Protein AF-A0A1H0L1V2-F1 (afdb_monomer_lite)

Radius of gyration: 14.52 Å; chains: 1; bounding box: 36×31×42 Å

Structure (mmCIF, N/CA/C/O backbone):
data_AF-A0A1H0L1V2-F1
#
_entry.id   AF-A0A1H0L1V2-F1
#
loop_
_atom_site.group_PDB
_atom_site.id
_atom_site.type_symbol
_atom_site.label_atom_id
_atom_site.label_alt_id
_atom_site.label_comp_id
_atom_site.label_asym_id
_atom_site.label_entity_id
_atom_site.label_seq_id
_atom_site.pdbx_PDB_ins_code
_atom_site.Cartn_x
_atom_site.Cartn_y
_atom_site.Cartn_z
_atom_site.occupancy
_atom_site.B_iso_or_equiv
_atom_site.auth_seq_id
_atom_site.auth_comp_id
_atom_site.auth_asym_id
_atom_site.auth_atom_id
_atom_site.pdbx_PDB_model_num
ATOM 1 N N . MET A 1 1 ? -0.418 -9.695 24.580 1.00 66.31 1 MET A N 1
ATOM 2 C CA . MET A 1 1 ? -1.514 -9.418 23.622 1.00 66.31 1 MET A CA 1
ATOM 3 C C . MET A 1 1 ? -0.965 -8.526 22.520 1.00 66.31 1 MET A C 1
ATOM 5 O O . MET A 1 1 ? -0.240 -7.598 22.848 1.00 66.31 1 MET A O 1
ATOM 9 N N . THR A 1 2 ? -1.242 -8.815 21.248 1.00 82.25 2 THR A N 1
ATOM 10 C CA . THR A 1 2 ? -0.848 -7.955 20.115 1.00 82.25 2 THR A CA 1
ATOM 11 C C . THR A 1 2 ? -1.889 -6.863 19.897 1.00 82.25 2 THR A C 1
ATOM 13 O O . THR A 1 2 ? -3.079 -7.169 19.847 1.00 82.25 2 THR A O 1
ATOM 16 N N . THR A 1 3 ? -1.465 -5.609 19.747 1.00 93.38 3 THR A N 1
ATOM 17 C CA . THR A 1 3 ? -2.382 -4.500 19.429 1.00 93.38 3 THR A CA 1
ATOM 18 C C . THR A 1 3 ? -2.896 -4.595 17.982 1.00 93.38 3 THR A C 1
ATOM 20 O O . THR A 1 3 ? -2.248 -5.243 17.151 1.00 93.38 3 THR A O 1
ATOM 23 N N . PRO A 1 4 ? -4.022 -3.940 17.631 1.00 91.88 4 PRO A N 1
ATOM 24 C CA . PRO A 1 4 ? -4.502 -3.863 16.246 1.00 91.88 4 PRO A CA 1
ATOM 25 C C . PRO A 1 4 ? -3.421 -3.387 15.264 1.00 91.88 4 PRO A C 1
ATOM 27 O O . PRO A 1 4 ? -3.179 -4.032 14.244 1.00 91.88 4 PRO A O 1
ATOM 30 N N . LEU A 1 5 ? -2.691 -2.326 15.632 1.00 93.19 5 LEU A N 1
ATOM 31 C CA . LEU A 1 5 ? -1.576 -1.789 14.851 1.00 93.19 5 LEU A CA 1
ATOM 32 C C . LEU A 1 5 ? -0.464 -2.828 14.640 1.00 93.19 5 LEU A C 1
ATOM 34 O O . LEU A 1 5 ? 0.005 -3.014 13.519 1.00 93.19 5 LEU A O 1
ATOM 38 N N . GLN A 1 6 ? -0.068 -3.545 15.696 1.00 93.94 6 GLN A N 1
ATOM 39 C CA . GLN A 1 6 ? 0.946 -4.603 15.605 1.00 93.94 6 GLN A CA 1
ATOM 40 C C . GLN A 1 6 ? 0.479 -5.773 14.730 1.00 93.94 6 GLN A C 1
ATOM 42 O O . GLN A 1 6 ? 1.267 -6.309 13.954 1.00 93.94 6 GLN A O 1
ATOM 47 N N . SER A 1 7 ? -0.797 -6.162 14.821 1.00 95.19 7 SER A N 1
ATOM 48 C CA . SER A 1 7 ? -1.378 -7.231 14.000 1.00 95.19 7 SER A CA 1
ATOM 49 C C . SER A 1 7 ? -1.316 -6.891 12.507 1.00 95.19 7 SER A C 1
ATOM 51 O O . SER A 1 7 ? -0.784 -7.669 11.707 1.00 95.19 7 SER A O 1
ATOM 53 N N . ILE A 1 8 ? -1.778 -5.693 12.131 1.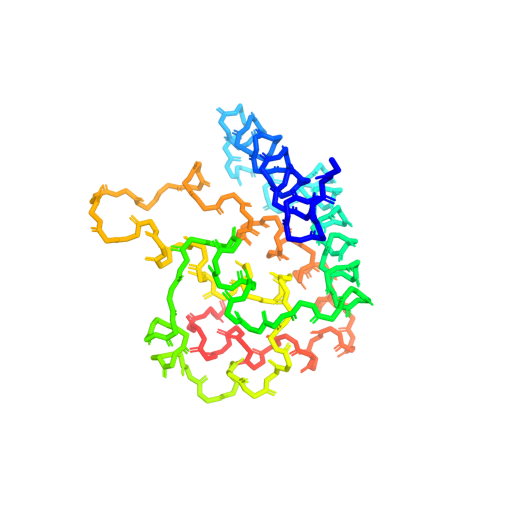00 97.12 8 ILE A N 1
ATOM 54 C CA . ILE A 1 8 ? -1.710 -5.206 10.748 1.00 97.12 8 ILE A CA 1
ATOM 55 C C . ILE A 1 8 ? -0.254 -5.053 10.295 1.00 97.12 8 ILE A C 1
ATOM 57 O O . ILE A 1 8 ? 0.102 -5.541 9.221 1.00 97.12 8 ILE A O 1
ATOM 61 N N . GLY A 1 9 ? 0.611 -4.469 11.129 1.00 93.81 9 GLY A N 1
ATOM 62 C CA . GLY A 1 9 ? 2.038 -4.310 10.839 1.00 93.81 9 GLY A CA 1
ATOM 63 C C . GLY A 1 9 ? 2.745 -5.631 10.561 1.00 93.81 9 GLY A C 1
ATOM 64 O O . GLY A 1 9 ? 3.476 -5.740 9.577 1.00 93.81 9 GLY A O 1
ATOM 65 N N . ASN A 1 10 ? 2.461 -6.671 11.345 1.00 95.00 10 ASN A N 1
ATOM 66 C CA . ASN A 1 10 ? 3.017 -8.003 11.124 1.00 95.00 10 ASN A CA 1
ATOM 67 C C . ASN A 1 10 ? 2.568 -8.591 9.783 1.00 95.00 10 ASN A C 1
ATOM 69 O O . ASN A 1 10 ? 3.394 -9.118 9.036 1.00 95.00 10 ASN A O 1
ATOM 73 N N . ARG A 1 11 ? 1.279 -8.488 9.445 1.00 96.88 11 ARG A N 1
ATOM 74 C CA . ARG A 1 11 ? 0.746 -8.987 8.165 1.00 96.88 11 ARG A CA 1
ATOM 75 C C . ARG A 1 11 ? 1.343 -8.240 6.977 1.00 96.88 11 ARG A C 1
ATOM 77 O O . ARG A 1 11 ? 1.724 -8.870 5.992 1.00 96.88 11 ARG A O 1
ATOM 84 N N . LEU A 1 12 ? 1.483 -6.922 7.099 1.00 93.75 12 LEU A N 1
ATOM 85 C CA . LEU A 1 12 ? 2.098 -6.076 6.084 1.00 93.75 12 LEU A CA 1
ATOM 86 C C . LEU A 1 12 ? 3.586 -6.406 5.900 1.00 93.75 12 LEU A C 1
ATOM 88 O O . LEU A 1 12 ? 4.054 -6.523 4.773 1.00 93.75 12 LEU A O 1
ATOM 92 N N . ALA A 1 13 ? 4.322 -6.638 6.990 1.00 90.94 13 ALA A N 1
ATOM 93 C CA . ALA A 1 13 ? 5.723 -7.052 6.940 1.00 90.94 13 ALA A CA 1
ATOM 94 C C . ALA A 1 13 ? 5.908 -8.420 6.260 1.00 90.94 13 ALA A C 1
ATOM 96 O O . ALA A 1 13 ? 6.838 -8.596 5.473 1.00 90.94 13 ALA A O 1
ATOM 97 N N . HIS A 1 14 ? 5.017 -9.384 6.513 1.00 94.44 14 HIS A N 1
ATOM 98 C CA . HIS A 1 14 ? 5.033 -10.664 5.797 1.00 94.44 14 HIS A CA 1
ATOM 99 C C . HIS A 1 14 ? 4.749 -10.475 4.307 1.00 94.44 14 HIS A C 1
ATOM 101 O O . HIS A 1 14 ? 5.504 -10.984 3.485 1.00 94.44 14 HIS A O 1
ATOM 107 N N . LEU A 1 15 ? 3.727 -9.688 3.959 1.00 94.94 15 LEU A N 1
ATOM 108 C CA . LEU A 1 15 ? 3.411 -9.387 2.565 1.00 94.94 15 LEU A CA 1
ATOM 109 C C . LEU A 1 15 ? 4.588 -8.721 1.838 1.00 94.94 15 LEU A C 1
ATOM 111 O O . LEU A 1 15 ? 4.906 -9.115 0.719 1.00 94.94 15 LEU A O 1
ATOM 115 N N . ARG A 1 16 ? 5.260 -7.754 2.478 1.00 90.62 16 ARG A N 1
ATOM 116 C CA . ARG A 1 16 ? 6.474 -7.127 1.938 1.00 90.62 16 ARG A CA 1
ATOM 117 C C . ARG A 1 16 ? 7.543 -8.167 1.643 1.00 90.62 16 ARG A C 1
ATOM 119 O O . ARG A 1 16 ? 8.066 -8.175 0.541 1.00 90.62 16 ARG A O 1
ATOM 126 N N . ARG A 1 17 ? 7.841 -9.069 2.583 1.00 90.44 17 ARG A N 1
ATOM 127 C CA . ARG A 1 17 ? 8.838 -10.133 2.371 1.00 90.44 17 ARG A CA 1
ATOM 128 C C . ARG A 1 17 ? 8.474 -11.052 1.205 1.00 90.44 17 ARG A C 1
ATOM 130 O O . ARG A 1 17 ? 9.341 -11.337 0.386 1.00 90.44 17 ARG A O 1
ATOM 137 N N . ASP A 1 18 ? 7.210 -11.457 1.100 1.00 93.50 18 ASP A N 1
ATOM 138 C CA . ASP A 1 18 ? 6.731 -12.300 -0.003 1.00 93.50 18 ASP A CA 1
ATOM 139 C C . ASP A 1 18 ? 6.886 -11.588 -1.358 1.00 93.50 18 ASP A C 1
ATOM 141 O O . ASP A 1 18 ? 7.361 -12.174 -2.332 1.00 93.50 18 ASP A O 1
ATOM 145 N N . ALA A 1 19 ? 6.521 -10.306 -1.414 1.00 91.00 19 ALA A N 1
ATOM 146 C CA . ALA A 1 19 ? 6.635 -9.491 -2.615 1.00 91.00 19 ALA A CA 1
ATOM 147 C C . ALA A 1 19 ? 8.100 -9.217 -2.996 1.00 91.00 19 ALA A C 1
ATOM 149 O O . ALA A 1 19 ? 8.460 -9.360 -4.162 1.00 91.00 19 ALA A O 1
ATOM 150 N N . LEU A 1 20 ? 8.967 -8.921 -2.024 1.00 88.44 20 LEU A N 1
ATOM 151 C CA . LEU A 1 20 ? 10.412 -8.788 -2.231 1.00 88.44 20 LEU A CA 1
ATOM 152 C C . LEU A 1 20 ? 11.023 -10.076 -2.785 1.00 88.44 20 LEU A C 1
ATOM 154 O O . LEU A 1 20 ? 11.788 -10.028 -3.742 1.00 88.44 20 LEU A O 1
ATOM 158 N N . ALA A 1 21 ? 10.664 -11.230 -2.219 1.00 89.44 21 ALA A N 1
ATOM 159 C CA . ALA A 1 21 ? 11.139 -12.520 -2.706 1.00 89.44 21 ALA A CA 1
ATOM 160 C C . ALA A 1 21 ? 10.676 -12.795 -4.146 1.00 89.44 21 ALA A C 1
ATOM 162 O O . ALA A 1 21 ? 11.436 -13.354 -4.936 1.00 89.44 21 ALA A O 1
ATOM 163 N N . HIS A 1 22 ? 9.453 -12.389 -4.501 1.00 90.62 22 HIS A N 1
ATOM 164 C CA . HIS A 1 22 ? 8.945 -12.505 -5.865 1.00 90.62 22 HIS A CA 1
ATOM 165 C C . HIS A 1 22 ? 9.714 -11.600 -6.838 1.00 90.62 22 HIS A C 1
ATOM 167 O O . HIS A 1 22 ? 10.307 -12.100 -7.794 1.00 90.62 22 HIS A O 1
ATOM 173 N N . PHE A 1 23 ? 9.772 -10.292 -6.577 1.00 87.06 23 PHE A N 1
ATOM 174 C CA . PHE A 1 23 ? 10.447 -9.345 -7.470 1.00 87.06 23 PHE A CA 1
ATOM 175 C C . PHE A 1 23 ? 11.959 -9.574 -7.540 1.00 87.06 23 PHE A C 1
ATOM 177 O O . PHE A 1 23 ? 12.537 -9.433 -8.610 1.00 87.06 23 PHE A O 1
ATOM 184 N N . GLY A 1 24 ? 12.596 -10.024 -6.457 1.0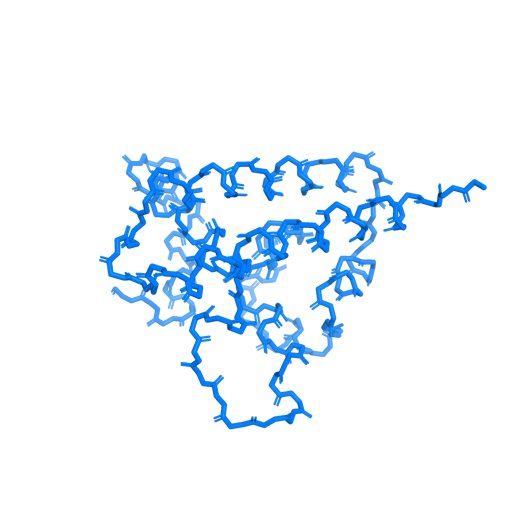0 86.56 24 GLY A N 1
ATOM 185 C CA . GLY A 1 24 ? 14.013 -10.394 -6.474 1.00 86.56 24 GLY A CA 1
ATOM 186 C C . GLY A 1 24 ? 14.325 -11.624 -7.338 1.00 86.56 24 GLY A C 1
ATOM 187 O O . GLY A 1 24 ? 15.429 -11.732 -7.859 1.00 86.56 24 GLY A O 1
ATOM 188 N N . ARG A 1 25 ? 13.370 -12.550 -7.519 1.00 88.12 25 ARG A N 1
ATOM 189 C CA . ARG A 1 25 ? 13.545 -13.748 -8.364 1.00 88.12 25 ARG A CA 1
ATOM 190 C C . ARG A 1 25 ? 13.180 -13.514 -9.826 1.00 88.12 25 ARG A C 1
ATOM 192 O O . ARG A 1 25 ? 13.823 -14.079 -10.704 1.00 88.12 25 ARG A O 1
ATOM 199 N N . HIS A 1 26 ? 12.134 -12.732 -10.080 1.00 85.62 26 HIS A N 1
ATOM 200 C CA . HIS A 1 26 ? 11.519 -12.619 -11.407 1.00 85.62 26 HIS A CA 1
ATOM 201 C C . HIS A 1 26 ? 11.714 -11.237 -12.058 1.00 85.62 26 HIS A C 1
ATOM 203 O O . HIS A 1 26 ? 11.483 -11.072 -13.256 1.00 85.62 26 HIS A O 1
ATOM 209 N N . GLY A 1 27 ? 12.164 -10.236 -11.296 1.00 82.56 27 GLY A N 1
ATOM 210 C CA . GLY A 1 27 ? 12.167 -8.840 -11.729 1.00 82.56 27 GLY A CA 1
ATOM 211 C C . GLY A 1 27 ? 10.753 -8.333 -12.032 1.00 82.56 27 GLY A C 1
ATOM 212 O O . GLY A 1 27 ? 9.760 -8.883 -11.558 1.00 82.56 27 GLY A O 1
ATOM 213 N N . LEU A 1 28 ? 10.656 -7.283 -12.852 1.00 82.81 28 LEU A N 1
ATOM 214 C CA . LEU A 1 28 ? 9.378 -6.753 -13.356 1.00 82.81 28 LEU A CA 1
ATOM 215 C C . LEU A 1 28 ? 8.977 -7.282 -14.737 1.00 82.81 28 LEU A C 1
ATOM 217 O O . LEU A 1 28 ? 8.015 -6.789 -15.315 1.00 82.81 28 LEU A O 1
ATOM 221 N N . ARG A 1 29 ? 9.704 -8.252 -15.297 1.00 79.69 29 ARG A N 1
ATOM 222 C CA . ARG A 1 29 ? 9.479 -8.691 -16.686 1.00 79.69 29 ARG A CA 1
ATOM 223 C C . ARG A 1 29 ? 8.069 -9.230 -16.919 1.00 79.69 29 ARG A C 1
ATOM 225 O O . ARG A 1 29 ? 7.497 -8.972 -17.968 1.00 79.69 29 ARG A O 1
ATOM 232 N N . ASP A 1 30 ? 7.513 -9.898 -15.914 1.00 73.00 30 ASP A N 1
ATOM 233 C CA . ASP A 1 30 ? 6.184 -10.508 -15.980 1.00 73.00 30 ASP A CA 1
ATOM 234 C C . ASP A 1 30 ? 5.108 -9.644 -15.302 1.00 73.00 30 ASP A C 1
ATOM 236 O O . ASP A 1 30 ? 4.047 -10.148 -14.947 1.00 73.00 30 ASP A O 1
ATOM 240 N N . TYR A 1 31 ? 5.374 -8.360 -15.040 1.00 81.50 31 TYR A N 1
ATOM 241 C CA . TYR A 1 31 ? 4.433 -7.479 -14.352 1.00 81.50 31 TYR A CA 1
ATOM 242 C C . TYR A 1 31 ? 3.387 -6.875 -15.316 1.00 81.50 31 TYR A C 1
ATOM 244 O O . TYR A 1 31 ? 3.782 -6.276 -16.316 1.00 81.50 31 TYR A O 1
ATOM 252 N N . PRO A 1 32 ? 2.079 -6.918 -14.988 1.00 86.62 32 PRO A N 1
ATOM 253 C CA . PRO A 1 32 ? 1.477 -7.606 -13.843 1.00 86.62 32 PRO A CA 1
ATOM 254 C C . PRO A 1 32 ? 1.366 -9.126 -14.074 1.00 86.62 32 PRO A C 1
ATOM 256 O O . PRO A 1 32 ? 0.897 -9.573 -15.117 1.00 86.62 32 PRO A O 1
ATOM 259 N N . SER A 1 33 ? 1.728 -9.931 -13.067 1.00 89.19 33 SER A N 1
ATOM 260 C CA . SER A 1 33 ? 1.571 -11.395 -13.103 1.00 89.19 33 SER A CA 1
ATOM 261 C C . SER A 1 33 ? 0.430 -11.844 -12.194 1.00 89.19 33 SER A C 1
ATOM 263 O O . SER A 1 33 ? 0.101 -11.168 -11.215 1.00 89.19 33 SER A O 1
ATOM 265 N N . ARG A 1 34 ? -0.112 -13.049 -12.425 1.00 91.06 34 ARG A N 1
ATOM 266 C CA . ARG A 1 34 ? -1.097 -13.673 -11.517 1.00 91.06 34 ARG A CA 1
ATOM 267 C C . ARG A 1 34 ? -0.614 -13.685 -10.062 1.00 91.06 34 ARG A C 1
ATOM 269 O O . ARG A 1 34 ? -1.405 -13.468 -9.149 1.00 91.06 34 ARG A O 1
ATOM 276 N N . GLN A 1 35 ? 0.679 -13.916 -9.835 1.00 92.38 35 GLN A N 1
ATOM 277 C CA . GLN A 1 35 ? 1.248 -13.920 -8.489 1.00 92.38 35 GLN A CA 1
ATOM 278 C C . GLN A 1 35 ? 1.235 -12.520 -7.861 1.00 92.38 35 GLN A C 1
ATOM 280 O O . GLN A 1 35 ? 0.903 -12.387 -6.683 1.00 92.38 35 GLN A O 1
ATOM 285 N N . VAL A 1 36 ? 1.539 -11.472 -8.633 1.00 92.69 36 VAL A N 1
ATOM 286 C CA . VAL A 1 36 ? 1.472 -10.085 -8.149 1.00 92.69 36 VAL A CA 1
ATOM 287 C C . VAL A 1 36 ? 0.026 -9.683 -7.842 1.00 92.69 36 VAL A C 1
ATOM 289 O O . VAL A 1 36 ? -0.219 -9.091 -6.793 1.00 92.69 36 VAL A O 1
ATOM 292 N N . LEU A 1 37 ? -0.946 -10.090 -8.665 1.00 93.50 37 LEU A N 1
ATOM 293 C CA . LEU A 1 37 ? -2.374 -9.867 -8.391 1.00 93.50 37 LEU A CA 1
ATOM 294 C C . LEU A 1 37 ? -2.828 -10.563 -7.096 1.00 93.50 37 LEU A C 1
ATOM 296 O O . LEU A 1 37 ? -3.580 -9.994 -6.304 1.00 93.50 37 LEU A O 1
ATOM 300 N N . LEU A 1 38 ? -2.339 -11.776 -6.812 1.00 95.12 38 LEU A N 1
ATOM 301 C CA . LEU A 1 38 ? -2.620 -12.467 -5.545 1.00 95.12 38 LEU A CA 1
ATOM 302 C C . LEU A 1 38 ? -2.032 -11.729 -4.336 1.00 95.12 38 LEU A C 1
ATOM 304 O O . LEU A 1 38 ? -2.700 -11.611 -3.304 1.00 95.12 38 LEU A O 1
ATOM 308 N N . LEU A 1 39 ? -0.807 -11.209 -4.452 1.00 95.12 39 LEU A N 1
ATOM 309 C CA . LEU A 1 39 ? -0.212 -10.348 -3.427 1.00 95.12 39 LEU A CA 1
ATOM 310 C C . LEU A 1 39 ? -1.032 -9.062 -3.255 1.00 95.12 39 LEU A C 1
ATOM 312 O O . LEU A 1 39 ? -1.269 -8.636 -2.124 1.00 95.12 39 LEU A O 1
ATOM 316 N N . GLY A 1 40 ? -1.546 -8.493 -4.347 1.00 94.56 40 GLY A N 1
ATOM 317 C CA . GLY A 1 40 ? -2.365 -7.283 -4.312 1.00 94.56 40 GLY A CA 1
ATOM 318 C C . GLY A 1 40 ? -3.677 -7.529 -3.592 1.00 94.56 40 GLY A C 1
ATOM 319 O O . GLY A 1 40 ? -4.074 -6.757 -2.721 1.00 94.56 40 GLY A O 1
ATOM 320 N N . ASN A 1 41 ? -4.303 -8.675 -3.849 1.00 95.94 41 ASN A N 1
ATOM 321 C CA . ASN A 1 41 ? -5.521 -9.088 -3.158 1.00 95.94 41 ASN A CA 1
ATOM 322 C C . ASN A 1 41 ? -5.286 -9.334 -1.662 1.00 95.94 41 ASN A C 1
ATOM 324 O O . ASN A 1 41 ? -6.202 -9.189 -0.850 1.00 95.94 41 ASN A O 1
ATOM 328 N N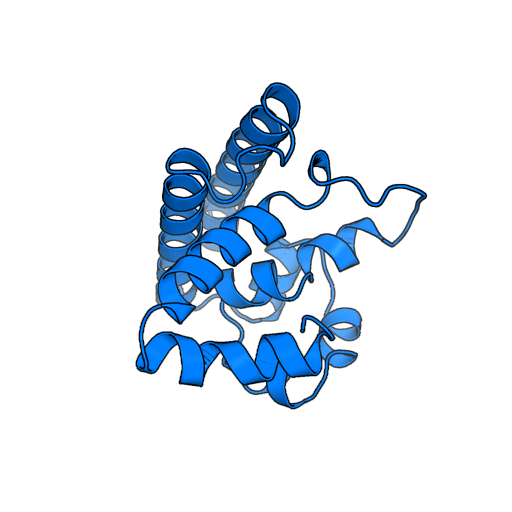 . ARG A 1 42 ? -4.068 -9.717 -1.262 1.00 96.94 42 ARG A N 1
ATOM 329 C CA . ARG A 1 42 ? -3.690 -9.774 0.158 1.00 96.94 42 ARG A CA 1
ATOM 330 C C . ARG A 1 42 ? -3.522 -8.372 0.739 1.00 96.94 42 ARG A C 1
ATOM 332 O O . ARG A 1 42 ? -4.002 -8.150 1.845 1.00 96.94 42 ARG A O 1
ATOM 339 N N . LEU A 1 43 ? -2.912 -7.436 0.009 1.00 95.75 43 LEU A N 1
ATOM 340 C CA . LEU A 1 43 ? -2.799 -6.037 0.439 1.00 95.75 43 LEU A CA 1
ATOM 341 C C . LEU A 1 43 ? -4.172 -5.393 0.647 1.00 95.75 43 LEU A C 1
ATOM 343 O O . LEU A 1 43 ? -4.394 -4.776 1.685 1.00 95.75 43 LEU A O 1
ATOM 347 N N . 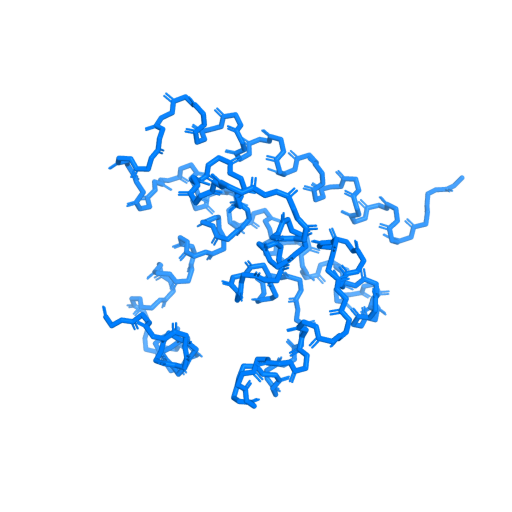ARG A 1 44 ? -5.101 -5.582 -0.300 1.00 94.62 44 ARG A N 1
ATOM 348 C CA . ARG A 1 44 ? -6.475 -5.071 -0.203 1.00 94.62 44 ARG A CA 1
ATOM 349 C C . ARG A 1 44 ? -7.173 -5.598 1.050 1.00 94.62 44 ARG A C 1
ATOM 351 O O . ARG A 1 44 ? -7.618 -4.801 1.860 1.00 94.62 44 ARG A O 1
ATOM 358 N N . ARG A 1 45 ? -7.111 -6.910 1.302 1.00 96.88 45 ARG A N 1
ATOM 359 C CA . ARG A 1 45 ? -7.654 -7.509 2.536 1.00 96.88 45 ARG A CA 1
ATOM 360 C C . ARG A 1 45 ? -7.027 -6.947 3.815 1.00 96.88 45 ARG A C 1
ATOM 362 O O . ARG A 1 45 ? -7.735 -6.684 4.775 1.00 96.88 45 ARG A O 1
ATOM 369 N N . ILE A 1 46 ? -5.706 -6.747 3.845 1.00 97.19 46 ILE A N 1
ATOM 370 C CA . ILE A 1 46 ? -5.040 -6.110 4.998 1.00 97.19 46 ILE A CA 1
ATOM 371 C C . ILE A 1 46 ? -5.543 -4.671 5.184 1.00 97.19 46 ILE A C 1
ATOM 373 O O . ILE A 1 46 ? -5.725 -4.231 6.315 1.00 97.19 46 ILE A O 1
ATOM 377 N N . SER A 1 47 ? -5.769 -3.948 4.086 1.00 95.38 47 SER A N 1
ATOM 378 C CA . SER A 1 47 ? -6.306 -2.588 4.108 1.00 95.38 47 SER A CA 1
ATOM 379 C C . SER A 1 47 ? -7.746 -2.530 4.615 1.00 95.38 47 SER A C 1
ATOM 381 O O . SER A 1 47 ? -8.052 -1.657 5.421 1.00 95.38 47 SER A O 1
ATOM 383 N N . ASP A 1 48 ? -8.608 -3.444 4.173 1.00 95.00 48 ASP A N 1
ATOM 384 C CA . ASP A 1 48 ? -10.006 -3.514 4.613 1.00 95.00 48 ASP A CA 1
ATOM 385 C C . ASP A 1 48 ? -10.085 -3.832 6.114 1.00 95.00 48 ASP A C 1
ATOM 387 O O . ASP A 1 48 ? -10.835 -3.197 6.854 1.00 95.00 48 ASP A O 1
ATOM 391 N N . ASP A 1 49 ? -9.232 -4.739 6.600 1.00 96.75 49 ASP A N 1
ATOM 392 C CA . ASP A 1 49 ? -9.140 -5.046 8.030 1.00 96.75 49 ASP A CA 1
ATOM 393 C C . ASP A 1 49 ? -8.618 -3.852 8.846 1.00 96.75 49 ASP A C 1
ATOM 395 O O . ASP A 1 49 ? -9.080 -3.611 9.959 1.00 96.75 49 ASP A O 1
ATOM 399 N N . ALA A 1 50 ? -7.662 -3.083 8.314 1.00 95.31 50 ALA A N 1
ATOM 400 C CA . ALA A 1 50 ? -7.170 -1.869 8.966 1.00 95.31 50 ALA A CA 1
ATOM 401 C C . ALA A 1 50 ? -8.265 -0.795 9.091 1.00 95.31 50 ALA A C 1
ATOM 403 O O . ALA A 1 50 ? -8.350 -0.126 10.123 1.00 95.31 50 ALA A O 1
ATOM 404 N N . GLU A 1 51 ? -9.114 -0.657 8.068 1.00 93.75 51 GLU A N 1
ATOM 405 C CA . GLU A 1 51 ? -10.282 0.230 8.086 1.00 93.75 51 GLU A CA 1
ATOM 406 C C . GLU A 1 51 ? -11.330 -0.253 9.096 1.00 93.75 51 GLU A C 1
ATOM 408 O O . GLU A 1 51 ? -11.801 0.540 9.910 1.00 93.75 51 GLU A O 1
ATOM 413 N N . ALA A 1 52 ? -11.633 -1.555 9.118 1.00 94.75 52 ALA A N 1
ATOM 414 C CA . ALA A 1 52 ? -12.561 -2.149 10.082 1.00 94.75 52 ALA A CA 1
ATOM 415 C C . ALA A 1 52 ? -12.094 -1.986 11.540 1.00 94.75 52 ALA A C 1
ATOM 417 O O . ALA A 1 52 ? -12.911 -1.824 12.445 1.00 94.75 52 ALA A O 1
ATOM 418 N N . LEU A 1 53 ? -10.778 -1.994 11.771 1.00 94.56 53 LEU A N 1
ATOM 419 C CA . LEU A 1 53 ? -10.164 -1.738 13.077 1.00 94.56 53 LEU A CA 1
ATOM 420 C C . LEU A 1 53 ? -10.088 -0.245 13.437 1.00 94.56 53 LEU A C 1
ATOM 422 O O . LEU A 1 53 ? -9.657 0.083 14.542 1.00 94.56 53 LEU A O 1
ATOM 426 N N . GLY A 1 54 ? -10.481 0.655 12.531 1.00 93.31 54 GLY A N 1
ATOM 427 C CA . GLY A 1 54 ? -10.487 2.097 12.767 1.00 93.31 54 GLY A CA 1
ATOM 428 C C . GLY A 1 54 ? -9.093 2.714 12.884 1.00 93.31 54 GLY A C 1
ATOM 429 O O . GLY A 1 54 ? -8.928 3.694 13.611 1.00 93.31 54 GLY A O 1
ATOM 430 N N . LEU A 1 55 ? -8.082 2.150 12.207 1.00 92.81 55 LEU A N 1
ATOM 431 C CA . LEU A 1 55 ? -6.734 2.723 12.230 1.00 92.81 55 LEU A CA 1
ATOM 432 C C . LEU A 1 55 ? -6.731 4.134 11.633 1.00 92.81 55 LEU A C 1
ATOM 434 O O . LEU A 1 55 ? -7.302 4.394 10.573 1.00 92.81 55 LEU A O 1
ATOM 438 N N . THR A 1 56 ? -6.063 5.056 12.323 1.00 92.25 56 THR A N 1
ATOM 439 C CA . THR A 1 56 ? -5.997 6.458 11.909 1.00 92.25 56 THR A CA 1
ATOM 440 C C . THR A 1 56 ? -5.035 6.641 10.738 1.00 92.25 56 THR A C 1
ATOM 442 O O . THR A 1 56 ? -4.144 5.828 10.509 1.00 92.25 56 THR A O 1
ATOM 445 N N . LEU A 1 57 ? -5.117 7.776 10.038 1.00 89.25 57 LEU A N 1
ATOM 446 C CA . LEU A 1 57 ? -4.107 8.137 9.036 1.00 89.25 57 LEU A CA 1
ATOM 447 C C . LEU A 1 57 ? -2.677 8.063 9.604 1.00 89.25 57 LEU A C 1
ATOM 449 O O . LEU A 1 57 ? -1.776 7.584 8.926 1.00 89.25 57 LEU A O 1
ATOM 453 N N . ALA A 1 58 ? -2.456 8.504 10.847 1.00 89.25 58 ALA A N 1
ATOM 454 C CA . ALA A 1 58 ? -1.137 8.447 11.474 1.00 89.25 58 ALA A CA 1
ATOM 455 C C . ALA A 1 58 ? -0.637 7.000 11.643 1.00 89.25 58 ALA A C 1
ATOM 457 O O . ALA A 1 58 ? 0.538 6.725 11.393 1.00 89.25 58 ALA A O 1
ATOM 458 N N . ASP A 1 59 ? -1.532 6.073 11.990 1.00 91.81 59 ASP A N 1
ATOM 459 C CA . ASP A 1 59 ? -1.235 4.641 12.081 1.00 91.81 59 ASP A CA 1
ATOM 460 C C . ASP A 1 59 ? -0.862 4.063 10.714 1.00 91.81 59 ASP A C 1
ATOM 462 O O . ASP A 1 59 ? 0.152 3.380 10.580 1.00 91.81 59 ASP A O 1
ATOM 466 N N . LEU A 1 60 ? -1.639 4.380 9.675 1.00 91.31 60 LEU A N 1
ATOM 467 C CA . LEU A 1 60 ? -1.384 3.905 8.313 1.00 91.31 60 LEU A CA 1
ATOM 468 C C . LEU A 1 60 ? -0.058 4.439 7.759 1.00 91.31 60 LEU A C 1
ATOM 470 O O . LEU A 1 60 ? 0.725 3.682 7.187 1.00 91.31 60 LEU A O 1
ATOM 474 N N . LEU A 1 61 ? 0.233 5.722 7.981 1.00 87.88 61 LEU A N 1
ATOM 475 C CA . LEU A 1 61 ? 1.514 6.324 7.609 1.00 87.88 61 LEU A CA 1
ATOM 476 C C . LEU A 1 61 ? 2.675 5.663 8.369 1.00 87.88 61 LEU A C 1
ATOM 478 O O . LEU A 1 61 ? 3.694 5.346 7.756 1.00 87.88 61 LEU A O 1
ATOM 482 N N . THR A 1 62 ? 2.491 5.361 9.659 1.00 87.31 62 THR A N 1
ATOM 483 C CA . THR A 1 62 ? 3.467 4.615 10.474 1.00 87.31 62 THR A CA 1
ATOM 484 C C . THR A 1 62 ? 3.715 3.212 9.912 1.00 87.31 62 THR A C 1
ATOM 486 O O . THR A 1 62 ? 4.865 2.805 9.757 1.00 87.31 62 THR A O 1
ATOM 489 N N . LEU A 1 63 ? 2.662 2.481 9.529 1.00 89.19 63 LEU A N 1
ATOM 490 C CA . LEU A 1 63 ? 2.757 1.146 8.918 1.00 89.19 63 LEU A CA 1
ATOM 491 C C . LEU A 1 63 ? 3.508 1.150 7.576 1.00 89.19 63 LEU A C 1
ATOM 493 O O . LEU A 1 63 ? 4.156 0.162 7.201 1.00 89.19 63 LEU A O 1
ATOM 497 N N . LEU A 1 64 ? 3.420 2.260 6.846 1.00 85.94 64 LEU A N 1
ATOM 498 C CA . LEU A 1 64 ? 4.114 2.491 5.580 1.00 85.94 64 LEU A CA 1
ATOM 499 C C . LEU A 1 64 ? 5.503 3.123 5.753 1.00 85.94 64 LEU A C 1
ATOM 501 O O . LEU A 1 64 ? 6.214 3.281 4.767 1.00 85.94 64 LEU A O 1
ATOM 505 N N . GLY A 1 65 ? 5.909 3.442 6.986 1.00 78.56 65 GLY A N 1
ATOM 506 C CA . GLY A 1 65 ? 7.191 4.077 7.298 1.00 78.56 65 GLY A CA 1
ATOM 507 C C . GLY A 1 65 ? 7.284 5.549 6.881 1.00 78.56 65 GLY A C 1
ATOM 508 O O . GLY A 1 65 ? 8.372 6.122 6.878 1.00 78.56 65 GLY A O 1
ATOM 509 N N . THR A 1 66 ? 6.172 6.175 6.502 1.00 79.25 66 THR A N 1
ATOM 510 C CA . THR A 1 66 ? 6.130 7.550 5.993 1.00 79.25 66 THR A CA 1
ATOM 511 C C . THR A 1 66 ? 5.632 8.529 7.061 1.00 79.25 66 THR A C 1
ATOM 513 O O . THR A 1 66 ? 5.348 8.150 8.195 1.00 79.25 66 THR A O 1
ATOM 516 N N . ASN A 1 67 ? 5.565 9.822 6.740 1.00 79.75 67 ASN A N 1
ATOM 517 C CA . ASN A 1 67 ? 5.060 10.842 7.655 1.00 79.75 67 ASN A CA 1
ATOM 518 C C . ASN A 1 67 ? 3.945 11.677 7.014 1.00 79.75 67 ASN A C 1
ATOM 520 O O . ASN A 1 67 ? 3.653 11.594 5.822 1.00 79.75 67 ASN A O 1
ATOM 524 N N . ARG A 1 68 ? 3.318 12.516 7.839 1.00 84.56 68 ARG A N 1
ATOM 525 C CA . ARG A 1 68 ? 2.230 13.393 7.405 1.00 84.56 68 ARG A CA 1
ATOM 526 C C . ARG A 1 68 ? 2.681 14.460 6.403 1.00 84.56 68 ARG A C 1
ATOM 528 O O . ARG A 1 68 ? 1.873 14.856 5.576 1.00 84.56 68 ARG A O 1
ATOM 535 N N . ALA A 1 69 ? 3.924 14.932 6.466 1.00 83.06 69 ALA A N 1
ATOM 536 C CA . ALA A 1 69 ? 4.421 15.952 5.542 1.00 83.06 69 ALA A CA 1
ATOM 537 C C . ALA A 1 69 ? 4.499 15.414 4.104 1.00 83.06 69 ALA A C 1
ATOM 539 O O . ALA A 1 69 ? 4.035 16.080 3.184 1.00 83.06 69 ALA A O 1
ATOM 540 N N . ASP A 1 70 ? 4.977 14.180 3.938 1.00 78.62 70 ASP A N 1
ATOM 541 C CA . ASP A 1 70 ? 5.027 13.482 2.649 1.00 78.62 70 ASP A CA 1
ATOM 542 C C . ASP A 1 70 ? 3.628 13.223 2.084 1.00 78.62 70 ASP A C 1
ATOM 544 O O . ASP A 1 70 ? 3.408 13.294 0.881 1.00 78.62 70 ASP A O 1
ATOM 548 N N . TRP A 1 71 ? 2.659 12.930 2.953 1.00 81.56 71 TRP A N 1
ATOM 549 C CA . TRP A 1 71 ? 1.268 12.831 2.528 1.00 81.56 71 TRP A CA 1
ATOM 550 C C . TRP A 1 71 ? 0.723 14.181 2.069 1.00 81.56 71 TRP A C 1
ATOM 552 O O . TRP A 1 71 ? 0.051 14.266 1.048 1.00 81.56 71 TRP A O 1
ATOM 562 N N . LEU A 1 72 ? 1.012 15.249 2.815 1.00 83.88 72 LEU A N 1
ATOM 563 C CA . LEU A 1 72 ? 0.490 16.580 2.529 1.00 83.88 72 LEU A CA 1
ATOM 564 C C . LEU A 1 72 ? 1.090 17.219 1.273 1.00 83.88 72 LEU A C 1
ATOM 566 O O . LEU A 1 72 ? 0.454 18.129 0.749 1.00 83.88 72 LEU A O 1
ATOM 570 N N . SER A 1 73 ? 2.251 16.761 0.800 1.00 80.12 73 SER A N 1
ATOM 571 C CA . SER A 1 73 ? 2.865 17.226 -0.448 1.00 80.12 73 SER A CA 1
ATOM 572 C C . SER A 1 73 ? 2.271 16.586 -1.709 1.00 80.12 73 SER A C 1
ATOM 574 O O . SER A 1 73 ? 2.599 17.021 -2.811 1.00 80.12 73 SER A O 1
ATOM 576 N N . MET A 1 74 ? 1.390 15.590 -1.567 1.00 78.56 74 MET A N 1
ATOM 577 C CA . MET A 1 74 ? 0.675 14.983 -2.694 1.00 78.56 74 MET A CA 1
ATOM 578 C C . MET A 1 74 ? -0.418 15.914 -3.246 1.00 78.56 74 MET A C 1
ATOM 580 O O . MET A 1 74 ? -0.986 16.707 -2.479 1.00 78.56 74 MET A O 1
ATOM 584 N N . PRO A 1 75 ? -0.768 15.789 -4.545 1.00 80.06 75 PRO A N 1
ATOM 585 C CA . PRO A 1 75 ? -1.896 16.505 -5.140 1.00 80.06 75 PRO A CA 1
ATOM 586 C C . PRO A 1 75 ? -3.180 16.349 -4.315 1.00 80.06 75 PRO A C 1
ATOM 588 O O . PRO A 1 75 ? -3.413 15.319 -3.675 1.00 80.06 75 PRO A O 1
ATOM 591 N N . GLN A 1 76 ? -4.016 17.386 -4.288 1.00 81.44 76 GLN A N 1
ATOM 592 C CA . GLN A 1 76 ? -5.227 17.413 -3.462 1.00 81.44 76 GLN A CA 1
ATOM 593 C C . GLN A 1 76 ? -6.192 16.278 -3.825 1.00 81.44 76 GLN A C 1
ATOM 595 O O . GLN A 1 76 ? -6.731 15.626 -2.935 1.00 81.44 76 GLN A O 1
ATOM 600 N N . GLU A 1 77 ? -6.300 15.972 -5.111 1.00 75.50 77 GLU A N 1
ATOM 601 C CA . GLU A 1 77 ? -7.113 14.906 -5.693 1.00 75.50 77 GLU A CA 1
ATOM 602 C C . GLU A 1 77 ? -6.716 13.527 -5.147 1.00 75.50 77 GLU A C 1
ATOM 604 O O . GLU A 1 77 ? -7.558 12.658 -4.919 1.00 75.50 77 GLU A O 1
ATOM 609 N N . VAL A 1 78 ? -5.419 13.336 -4.882 1.00 76.88 78 VAL A N 1
ATOM 610 C CA . VAL A 1 78 ? -4.885 12.127 -4.248 1.00 76.88 78 VAL A CA 1
ATOM 611 C C . VAL A 1 78 ? -5.215 12.112 -2.755 1.00 76.88 78 VAL A C 1
ATOM 613 O O . VAL A 1 78 ? -5.545 11.059 -2.210 1.00 76.88 78 VAL A O 1
ATOM 616 N N . ARG A 1 79 ? -5.164 13.276 -2.092 1.00 81.44 79 ARG A N 1
ATOM 617 C CA . ARG A 1 79 ? -5.387 13.400 -0.644 1.00 81.44 79 ARG A CA 1
ATOM 618 C C . ARG A 1 79 ? -6.843 13.266 -0.204 1.00 81.44 79 ARG A C 1
ATOM 620 O O . ARG A 1 79 ? -7.099 12.818 0.912 1.00 81.44 79 ARG A O 1
ATOM 627 N N . GLU A 1 80 ? -7.787 13.667 -1.047 1.00 74.06 80 GLU A N 1
ATOM 628 C CA . GLU A 1 80 ? -9.223 13.668 -0.736 1.00 74.06 80 GLU A CA 1
ATOM 629 C C . GLU A 1 80 ? -9.872 12.284 -0.821 1.00 74.06 80 GLU A C 1
ATOM 631 O O . GLU A 1 80 ? -10.905 12.031 -0.193 1.00 74.06 80 GLU A O 1
ATOM 636 N N . ARG A 1 81 ? -9.252 11.340 -1.534 1.00 67.44 81 ARG A N 1
ATOM 637 C CA . ARG A 1 81 ? -9.677 9.941 -1.487 1.00 67.44 81 ARG A CA 1
ATOM 638 C C . ARG A 1 81 ? -9.286 9.372 -0.130 1.00 67.44 81 ARG A C 1
ATOM 640 O O . ARG A 1 81 ? -8.105 9.330 0.202 1.00 67.44 81 ARG A O 1
ATOM 647 N N . LYS A 1 82 ? -10.292 8.975 0.666 1.00 61.38 82 LYS A N 1
ATOM 648 C CA . LYS A 1 82 ? -10.142 8.382 2.009 1.00 61.38 82 LYS A CA 1
ATOM 649 C C . LYS A 1 82 ? -8.872 7.531 2.077 1.00 61.38 82 LYS A C 1
ATOM 651 O O . LYS A 1 82 ? -8.765 6.543 1.361 1.00 61.38 82 LYS A O 1
ATOM 656 N N . ALA A 1 83 ? -7.923 7.935 2.916 1.00 68.12 83 ALA A N 1
ATOM 657 C CA . ALA A 1 83 ? -6.598 7.339 2.980 1.00 68.12 83 ALA A CA 1
ATOM 658 C C . ALA A 1 83 ? -6.660 5.895 3.503 1.00 68.12 83 ALA A C 1
ATOM 660 O O . ALA A 1 83 ? -6.538 5.662 4.702 1.00 68.12 83 ALA A O 1
ATOM 661 N N . LYS A 1 84 ? -6.874 4.924 2.613 1.00 87.12 84 LYS A N 1
ATOM 662 C CA . LYS A 1 84 ? -6.771 3.498 2.930 1.00 87.12 84 LYS A CA 1
ATOM 663 C C . LYS A 1 84 ? -5.335 3.029 2.743 1.00 87.12 84 LYS A C 1
ATOM 665 O O . LYS A 1 84 ? -4.605 3.550 1.903 1.00 87.12 84 LYS A O 1
ATOM 670 N N . LEU A 1 85 ? -4.931 2.001 3.489 1.00 89.94 85 LEU A N 1
ATOM 671 C CA . LEU A 1 85 ? -3.582 1.434 3.396 1.00 89.94 85 LEU A CA 1
ATOM 672 C C . LEU A 1 85 ? -3.235 1.003 1.960 1.00 89.94 85 LEU A C 1
ATOM 674 O O . LEU A 1 85 ? -2.108 1.211 1.513 1.00 89.94 85 LEU A O 1
ATOM 678 N N . PHE A 1 86 ? -4.201 0.427 1.238 1.00 90.31 86 PHE A N 1
ATOM 679 C CA . PHE A 1 86 ? -4.049 0.029 -0.162 1.00 90.31 86 PHE A CA 1
ATOM 680 C C . PHE A 1 86 ? -3.744 1.229 -1.073 1.00 90.31 86 PHE A C 1
ATOM 682 O O . PHE A 1 86 ? -2.738 1.215 -1.781 1.00 90.31 86 PHE A O 1
ATOM 689 N N . ASP A 1 87 ? -4.558 2.285 -1.006 1.00 85.50 87 ASP A N 1
ATOM 690 C CA . ASP A 1 87 ? -4.397 3.476 -1.849 1.00 85.50 87 ASP A CA 1
ATOM 691 C C . ASP A 1 87 ? -3.097 4.221 -1.515 1.00 85.50 87 ASP A C 1
ATOM 693 O O . ASP A 1 87 ? -2.338 4.591 -2.410 1.00 85.50 87 ASP A O 1
ATOM 697 N N . LEU A 1 88 ? -2.775 4.349 -0.222 1.00 87.44 88 LEU A N 1
ATOM 698 C CA . LEU A 1 88 ? -1.510 4.923 0.241 1.00 87.44 88 LEU A CA 1
ATOM 699 C C . LEU A 1 88 ? -0.295 4.140 -0.285 1.00 87.44 88 LEU A C 1
ATOM 701 O O . LEU A 1 88 ? 0.720 4.741 -0.651 1.00 87.44 88 LEU A O 1
ATOM 705 N N . SER A 1 89 ? -0.387 2.810 -0.362 1.00 87.06 89 SER A N 1
ATOM 706 C CA . SER A 1 89 ? 0.683 1.973 -0.921 1.00 87.06 89 SER A CA 1
ATOM 707 C C . SER A 1 89 ? 0.901 2.255 -2.411 1.00 87.06 89 SER A C 1
ATOM 709 O O . SER A 1 89 ? 2.046 2.318 -2.854 1.00 87.06 89 SER A O 1
ATOM 711 N N . PHE A 1 90 ? -0.178 2.482 -3.169 1.00 83.56 90 PHE A N 1
ATOM 712 C CA . PHE A 1 90 ? -0.110 2.792 -4.599 1.00 83.56 90 PHE A CA 1
ATOM 713 C C . PHE A 1 90 ? 0.433 4.193 -4.899 1.00 83.56 90 PHE A C 1
ATOM 715 O O . PHE A 1 90 ? 1.212 4.366 -5.828 1.00 83.56 90 PHE A O 1
ATOM 722 N N . VAL A 1 91 ? 0.095 5.207 -4.103 1.00 76.75 91 VAL A N 1
ATOM 723 C CA . VAL A 1 91 ? 0.572 6.585 -4.348 1.00 76.75 91 VAL A CA 1
ATOM 724 C C . VAL A 1 91 ? 2.045 6.789 -3.957 1.00 76.75 91 VAL A C 1
ATOM 726 O O . VAL A 1 91 ? 2.535 7.909 -3.847 1.00 76.75 91 VAL A O 1
ATOM 729 N N . GLY A 1 92 ? 2.777 5.697 -3.715 1.00 72.06 92 GLY A N 1
ATOM 730 C CA . GLY A 1 92 ? 4.204 5.731 -3.430 1.00 72.06 92 GLY A CA 1
ATOM 731 C C . GLY A 1 92 ? 4.540 6.291 -2.048 1.00 72.06 92 GLY A C 1
ATOM 732 O O . GLY A 1 92 ? 5.673 6.719 -1.827 1.00 72.06 92 GLY A O 1
ATOM 733 N N . THR A 1 93 ? 3.609 6.287 -1.086 1.00 72.75 93 THR A N 1
ATOM 734 C CA . THR A 1 93 ? 3.948 6.746 0.274 1.00 72.75 93 THR A CA 1
ATOM 735 C C . THR A 1 93 ? 4.943 5.811 0.967 1.00 72.75 93 THR A C 1
ATOM 737 O O . THR A 1 93 ? 5.843 6.301 1.646 1.00 72.75 93 THR A O 1
ATOM 740 N N . GLU A 1 94 ? 4.880 4.499 0.698 1.00 69.38 94 GLU A N 1
ATOM 741 C CA . GLU A 1 94 ? 5.940 3.541 1.064 1.00 69.38 94 GLU A CA 1
ATOM 742 C C . GLU A 1 94 ? 7.293 3.937 0.448 1.00 69.38 94 GLU A C 1
ATOM 744 O O . GLU A 1 94 ? 8.332 3.884 1.097 1.00 69.38 94 GLU A O 1
ATOM 749 N N . TRP A 1 95 ? 7.295 4.405 -0.798 1.00 63.00 95 TRP A N 1
ATOM 750 C CA . TRP A 1 95 ? 8.516 4.844 -1.468 1.00 63.00 95 TRP A CA 1
ATOM 751 C C . TRP A 1 95 ? 9.059 6.154 -0.870 1.00 63.00 95 TRP A C 1
ATOM 753 O O . TRP A 1 95 ? 10.270 6.330 -0.744 1.00 63.00 95 TRP A O 1
ATOM 763 N N . SER A 1 96 ? 8.189 7.066 -0.424 1.00 63.25 96 SER A N 1
ATOM 764 C CA . SER A 1 96 ? 8.595 8.286 0.291 1.00 63.25 96 SER A CA 1
ATOM 765 C C . SER A 1 96 ? 9.326 7.998 1.608 1.00 63.25 96 SER A C 1
ATOM 767 O O . SER A 1 96 ? 10.342 8.631 1.895 1.00 63.25 96 SER A O 1
ATOM 769 N N . ALA A 1 97 ? 8.877 6.987 2.359 1.00 60.50 97 ALA A N 1
ATOM 770 C CA . ALA A 1 97 ? 9.551 6.501 3.566 1.00 60.50 97 ALA A CA 1
ATOM 771 C C . ALA A 1 97 ? 11.014 6.108 3.309 1.00 60.50 97 ALA A C 1
ATOM 773 O O . ALA A 1 97 ? 11.905 6.396 4.106 1.00 60.50 97 ALA A O 1
ATOM 774 N N . MET A 1 98 ? 11.260 5.475 2.163 1.00 57.38 98 MET A N 1
ATOM 775 C CA . MET A 1 98 ? 12.566 4.937 1.791 1.00 57.38 98 MET A CA 1
ATOM 776 C C . MET A 1 98 ? 13.488 5.968 1.133 1.00 57.38 98 MET A C 1
ATOM 778 O O . MET A 1 98 ? 14.707 5.824 1.191 1.00 57.38 98 MET A O 1
ATOM 782 N N . ARG A 1 99 ? 12.932 7.036 0.543 1.00 60.66 99 ARG A N 1
ATOM 783 C CA . ARG A 1 99 ? 13.687 8.107 -0.133 1.00 60.66 99 ARG A CA 1
ATOM 784 C C . ARG A 1 99 ? 14.502 9.002 0.801 1.00 60.66 99 ARG A C 1
ATOM 786 O O . ARG A 1 99 ? 15.360 9.731 0.321 1.00 60.66 99 ARG A O 1
ATOM 793 N N . ARG A 1 100 ? 14.309 8.942 2.123 1.00 65.50 100 ARG A N 1
ATOM 794 C CA . ARG A 1 100 ? 15.042 9.795 3.078 1.00 65.50 100 ARG A CA 1
ATOM 795 C C . ARG A 1 100 ? 16.490 9.332 3.378 1.00 65.50 100 ARG A C 1
ATOM 797 O O . ARG A 1 100 ? 17.016 9.800 4.389 1.00 65.50 100 ARG A O 1
ATOM 804 N N . ARG A 1 101 ? 17.096 8.466 2.522 1.00 49.84 101 ARG A N 1
ATOM 805 C CA . ARG A 1 101 ? 18.546 8.290 2.143 1.00 49.84 101 ARG A CA 1
ATOM 806 C C . ARG A 1 101 ? 18.863 6.825 1.726 1.00 49.84 101 ARG A C 1
ATOM 808 O O . ARG A 1 101 ? 18.820 5.957 2.585 1.00 49.84 101 ARG A O 1
ATOM 815 N N . ASP A 1 102 ? 19.290 6.414 0.524 1.00 52.28 102 ASP A N 1
ATOM 816 C CA . ASP A 1 102 ? 19.673 7.081 -0.731 1.00 52.28 102 ASP A CA 1
ATOM 817 C C . ASP A 1 102 ? 19.809 6.061 -1.911 1.00 52.28 102 ASP A C 1
ATOM 819 O O . ASP A 1 102 ? 19.961 4.853 -1.696 1.00 52.28 102 ASP A O 1
ATOM 823 N N . ALA A 1 103 ? 19.813 6.595 -3.148 1.00 38.31 103 ALA A N 1
ATOM 824 C CA . ALA A 1 103 ? 20.347 6.089 -4.436 1.00 38.31 103 ALA A CA 1
ATOM 825 C C . ALA A 1 103 ? 19.730 4.899 -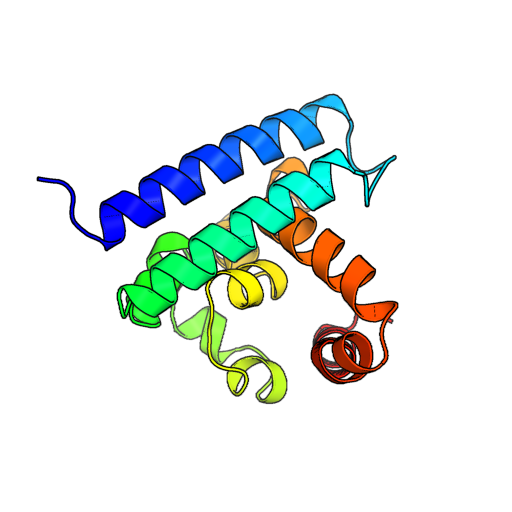5.222 1.00 38.31 103 ALA A C 1
ATOM 827 O O . ALA A 1 103 ? 20.451 4.341 -6.037 1.00 38.31 103 ALA A O 1
ATOM 828 N N . TRP A 1 104 ? 18.467 4.466 -5.078 1.00 35.62 104 TRP A N 1
ATOM 829 C CA . TRP A 1 104 ? 17.994 3.308 -5.882 1.00 35.62 104 TRP A CA 1
ATOM 830 C C . TRP A 1 104 ? 16.490 3.310 -6.199 1.00 35.62 104 TRP A C 1
ATOM 832 O O . TRP A 1 104 ? 15.663 3.017 -5.336 1.00 35.62 104 TRP A O 1
ATOM 842 N N . ASN A 1 105 ? 16.157 3.553 -7.471 1.00 45.78 105 ASN A N 1
ATOM 843 C CA . ASN A 1 105 ? 14.834 3.330 -8.065 1.00 45.78 105 ASN A CA 1
ATOM 844 C C . ASN A 1 105 ? 14.742 1.896 -8.606 1.00 45.78 105 ASN A C 1
ATOM 846 O O . ASN A 1 105 ? 14.659 1.707 -9.820 1.00 45.78 105 ASN A O 1
ATOM 850 N N . THR A 1 106 ? 14.812 0.885 -7.733 1.00 56.53 106 THR A N 1
ATOM 851 C CA . THR A 1 106 ? 14.560 -0.497 -8.158 1.00 56.53 106 THR A CA 1
ATOM 852 C C . THR A 1 106 ? 13.255 -1.043 -7.589 1.00 56.53 106 THR A C 1
ATOM 854 O O . THR A 1 106 ? 12.878 -0.725 -6.455 1.00 56.53 106 THR A O 1
ATOM 857 N N . PRO A 1 107 ? 12.549 -1.883 -8.358 1.00 57.62 107 PRO A N 1
ATOM 858 C CA . PRO A 1 107 ? 11.278 -2.465 -7.946 1.00 57.62 107 PRO A CA 1
ATOM 859 C C . PRO A 1 107 ? 11.369 -3.297 -6.667 1.00 57.62 107 PRO A C 1
ATOM 861 O O . PRO A 1 107 ? 10.409 -3.370 -5.902 1.00 57.62 107 PRO A O 1
ATOM 864 N N . GLU A 1 108 ? 12.555 -3.852 -6.384 1.00 61.25 108 GLU A N 1
ATOM 865 C CA . GLU A 1 108 ? 12.838 -4.572 -5.140 1.00 61.25 108 GLU A CA 1
ATOM 866 C C . GLU A 1 108 ? 12.817 -3.674 -3.896 1.00 61.25 108 GLU A C 1
ATOM 868 O O . GLU A 1 108 ? 13.006 -4.170 -2.794 1.00 61.25 108 GLU A O 1
ATOM 873 N N . ARG A 1 109 ? 12.634 -2.357 -4.026 1.00 66.62 109 ARG A N 1
ATOM 874 C CA . ARG A 1 109 ? 12.607 -1.451 -2.875 1.00 66.62 109 ARG A CA 1
ATOM 875 C C . ARG A 1 109 ? 11.207 -0.957 -2.533 1.00 66.62 109 ARG A C 1
ATOM 877 O O . ARG A 1 109 ? 10.962 -0.748 -1.363 1.00 66.62 109 ARG A O 1
ATOM 884 N N . ALA A 1 110 ? 10.255 -0.884 -3.461 1.00 77.31 110 ALA A N 1
ATOM 885 C CA . ALA A 1 110 ? 8.872 -0.477 -3.156 1.00 77.31 110 ALA A CA 1
ATOM 886 C C . ALA A 1 110 ? 7.858 -1.577 -3.523 1.00 77.31 110 ALA A C 1
ATOM 888 O O . ALA A 1 110 ? 7.021 -1.387 -4.404 1.00 77.31 110 ALA A O 1
ATOM 889 N N . PRO A 1 111 ? 7.931 -2.769 -2.909 1.00 85.19 111 PRO A N 1
ATOM 890 C CA . PRO A 1 111 ? 7.148 -3.920 -3.343 1.00 85.19 111 PRO A CA 1
ATOM 891 C C . PRO A 1 111 ? 5.631 -3.700 -3.243 1.00 85.19 111 PRO A C 1
ATOM 893 O O . PRO A 1 111 ? 4.898 -4.235 -4.076 1.00 85.19 111 PRO A O 1
ATOM 896 N N . LEU A 1 112 ? 5.135 -2.927 -2.265 1.00 88.38 112 LEU A N 1
ATOM 897 C CA . LEU A 1 112 ? 3.693 -2.712 -2.119 1.00 88.38 112 LEU A CA 1
ATOM 898 C C . LEU A 1 112 ? 3.142 -1.765 -3.184 1.00 88.38 112 LEU A C 1
ATOM 900 O O . LEU A 1 112 ? 1.985 -1.927 -3.565 1.00 88.38 112 LEU A O 1
ATOM 904 N N . LEU A 1 113 ? 3.963 -0.847 -3.705 1.00 86.44 113 LEU A N 1
ATOM 905 C CA . LEU A 1 113 ? 3.609 -0.001 -4.848 1.00 86.44 113 LEU A CA 1
ATOM 906 C C . LEU A 1 113 ? 3.220 -0.859 -6.054 1.00 86.44 113 LEU A C 1
ATOM 908 O O . LEU A 1 113 ? 2.128 -0.704 -6.593 1.00 86.44 113 LEU A O 1
ATOM 912 N N . TYR A 1 114 ? 4.083 -1.797 -6.448 1.00 86.88 114 TYR A N 1
ATOM 913 C CA . TYR A 1 114 ? 3.819 -2.675 -7.591 1.00 86.88 114 TYR A CA 1
ATOM 914 C C . TYR A 1 114 ? 2.660 -3.624 -7.307 1.00 86.88 114 TYR A C 1
ATOM 916 O O . TYR A 1 114 ? 1.778 -3.819 -8.134 1.00 86.88 114 TYR A O 1
ATOM 924 N N . VAL A 1 115 ? 2.611 -4.185 -6.104 1.00 90.94 115 VAL A N 1
ATOM 925 C CA . VAL A 1 115 ? 1.524 -5.074 -5.695 1.00 90.94 115 VAL A CA 1
ATOM 926 C C . VAL A 1 115 ? 0.154 -4.373 -5.733 1.00 90.94 115 VAL A C 1
ATOM 928 O O . VAL A 1 115 ? -0.814 -4.958 -6.220 1.00 90.94 115 VAL A O 1
ATOM 931 N N . ALA A 1 116 ? 0.063 -3.123 -5.271 1.00 90.19 116 ALA A N 1
ATOM 932 C CA . ALA A 1 116 ? -1.153 -2.317 -5.374 1.00 90.19 116 ALA A CA 1
ATOM 933 C C . ALA A 1 116 ? -1.442 -1.915 -6.828 1.00 90.19 116 ALA A C 1
ATOM 935 O O . ALA A 1 116 ? -2.573 -2.050 -7.296 1.00 90.19 116 ALA A O 1
ATOM 936 N N . GLY A 1 117 ? -0.406 -1.489 -7.554 1.00 87.88 117 GLY A N 1
ATOM 937 C CA . GLY A 1 117 ? -0.488 -1.081 -8.951 1.00 87.88 117 GLY A CA 1
ATOM 938 C C . GLY A 1 117 ? -1.032 -2.179 -9.860 1.00 87.88 117 GLY A C 1
ATOM 939 O O . GLY A 1 117 ? -1.877 -1.888 -10.697 1.00 87.88 117 GLY A O 1
ATOM 940 N N . ALA A 1 118 ? -0.638 -3.440 -9.665 1.00 90.00 118 ALA A N 1
ATOM 941 C CA . ALA A 1 118 ? -1.117 -4.549 -10.491 1.00 90.00 118 ALA A CA 1
ATOM 942 C C . ALA A 1 118 ? -2.636 -4.720 -10.394 1.00 90.00 118 ALA A C 1
ATOM 944 O O . ALA A 1 118 ? -3.306 -4.868 -11.412 1.00 90.00 118 ALA A O 1
ATOM 945 N N . LEU A 1 119 ? -3.186 -4.651 -9.178 1.00 90.12 119 LEU A N 1
ATOM 946 C CA . LEU A 1 119 ? -4.634 -4.715 -8.983 1.00 90.12 119 LEU A CA 1
ATOM 947 C C . LEU A 1 119 ? -5.359 -3.490 -9.520 1.00 90.12 119 LEU A C 1
ATOM 949 O O . LEU A 1 119 ? -6.504 -3.602 -9.952 1.00 90.12 119 LEU A O 1
ATOM 953 N N . ILE A 1 120 ? -4.744 -2.313 -9.439 1.00 86.75 120 ILE A N 1
ATOM 954 C CA . ILE A 1 120 ? -5.354 -1.100 -9.976 1.00 86.75 120 ILE A CA 1
ATOM 955 C C . ILE A 1 120 ? -5.400 -1.170 -11.499 1.00 86.75 120 ILE A C 1
ATOM 957 O O . ILE A 1 120 ? -6.454 -0.907 -12.064 1.00 86.75 120 ILE A O 1
ATOM 961 N N . LEU A 1 121 ? -4.319 -1.610 -12.147 1.00 86.19 121 LEU A N 1
ATOM 962 C CA . LEU A 1 121 ? -4.294 -1.864 -13.588 1.00 86.19 121 LEU A CA 1
ATOM 963 C C . LEU A 1 121 ? -5.370 -2.879 -13.993 1.00 86.19 121 LEU A C 1
ATOM 965 O O . LEU A 1 121 ? -6.116 -2.623 -14.931 1.00 86.19 121 LEU A O 1
ATOM 969 N N . GLU A 1 122 ? -5.519 -3.974 -13.239 1.00 87.56 122 GLU A N 1
ATOM 970 C CA . GLU A 1 122 ? -6.607 -4.937 -13.456 1.00 87.56 122 GLU A CA 1
ATOM 971 C C . GLU A 1 122 ? -7.989 -4.277 -13.301 1.00 87.56 122 GLU A C 1
ATOM 973 O O . GLU A 1 122 ? -8.879 -4.479 -14.125 1.00 87.56 122 GLU A O 1
ATOM 978 N N . SER A 1 123 ? -8.160 -3.433 -12.279 1.00 84.44 123 SER A N 1
ATOM 979 C CA . SER A 1 123 ? -9.419 -2.727 -12.015 1.00 84.44 123 SER A CA 1
ATOM 980 C C . SER A 1 123 ? -9.750 -1.713 -13.114 1.00 84.44 123 SER A C 1
ATOM 982 O O . SER A 1 123 ? -10.918 -1.546 -13.449 1.00 84.44 123 SER A O 1
ATOM 984 N N . MET A 1 124 ? -8.752 -1.055 -13.708 1.00 84.69 124 MET A N 1
ATOM 985 C CA . MET A 1 124 ? -8.938 -0.086 -14.796 1.00 84.69 124 MET A CA 1
ATOM 986 C C . MET A 1 124 ? -9.450 -0.715 -16.099 1.00 84.69 124 MET A C 1
ATOM 988 O O . MET A 1 124 ? -9.855 0.016 -16.992 1.00 84.69 124 MET A O 1
ATOM 992 N N . HIS A 1 125 ? -9.514 -2.046 -16.207 1.00 85.38 125 HIS A N 1
ATOM 993 C CA . HIS A 1 125 ? -10.255 -2.713 -17.286 1.00 85.38 125 HIS A CA 1
ATOM 994 C C . HIS A 1 125 ? -11.782 -2.687 -17.091 1.00 85.38 125 HIS A C 1
ATOM 996 O O . HIS A 1 125 ? -12.518 -3.208 -17.928 1.00 85.38 125 HIS A O 1
ATOM 1002 N N . THR A 1 126 ? -12.266 -2.092 -15.998 1.00 83.69 126 THR A N 1
ATOM 1003 C CA . THR A 1 126 ? -13.689 -1.862 -15.726 1.00 83.69 126 THR A CA 1
ATOM 1004 C C . THR A 1 126 ? -13.997 -0.362 -15.747 1.00 83.69 126 THR A C 1
ATOM 1006 O O . THR A 1 126 ? -13.149 0.425 -15.310 1.00 83.69 126 THR A O 1
ATOM 1009 N N . PRO A 1 127 ? -15.197 0.064 -16.192 1.00 85.94 127 PRO A N 1
ATOM 1010 C CA . PRO A 1 127 ? -15.601 1.471 -16.146 1.00 85.94 127 PRO A CA 1
ATOM 1011 C C . PRO A 1 127 ? -15.477 2.082 -14.744 1.00 85.94 127 PRO A C 1
ATOM 1013 O O . PRO A 1 127 ? -15.027 3.215 -14.587 1.00 85.94 127 PRO A O 1
ATOM 1016 N N . GLU A 1 128 ? -15.826 1.317 -13.709 1.00 80.19 128 GLU A N 1
ATOM 1017 C CA . GLU A 1 128 ? -15.772 1.753 -12.315 1.00 80.19 128 GLU A CA 1
ATOM 1018 C C . GLU A 1 128 ? -14.332 1.978 -11.853 1.00 80.19 128 GLU A C 1
ATOM 1020 O O . GLU A 1 128 ? -14.035 2.976 -11.194 1.00 80.19 128 GLU A O 1
ATOM 1025 N N . GLY A 1 129 ? -13.424 1.065 -12.202 1.00 81.38 129 GLY A N 1
ATOM 1026 C CA . GLY A 1 129 ? -12.012 1.192 -11.866 1.00 81.38 129 GLY A CA 1
ATOM 1027 C C . GLY A 1 129 ? -11.316 2.304 -12.646 1.00 81.38 129 GLY A C 1
ATOM 1028 O O . GLY A 1 129 ? -10.452 2.976 -12.085 1.00 81.38 129 GLY A O 1
ATOM 1029 N N . GLU A 1 130 ? -11.709 2.552 -13.894 1.00 85.12 130 GLU A N 1
ATOM 1030 C CA . GLU A 1 130 ? -11.194 3.670 -14.681 1.00 85.12 130 GLU A CA 1
ATOM 1031 C C . GLU A 1 130 ? -11.604 5.017 -14.074 1.00 85.12 130 GLU A C 1
ATOM 1033 O O . GLU A 1 130 ? -10.736 5.840 -13.782 1.00 85.12 130 GLU A O 1
ATOM 1038 N N . VAL A 1 131 ? -12.892 5.206 -13.765 1.00 84.94 131 VAL A N 1
ATOM 1039 C CA . VAL A 1 131 ? -13.382 6.402 -13.053 1.00 84.94 131 VAL A CA 1
ATOM 1040 C C . VAL A 1 131 ? -12.685 6.558 -11.705 1.00 84.94 131 VAL A C 1
ATOM 1042 O O . VAL A 1 131 ? -12.304 7.664 -11.319 1.00 84.94 131 VAL A O 1
ATOM 1045 N N . ALA A 1 132 ? -12.496 5.450 -10.989 1.00 79.50 132 ALA A N 1
ATOM 1046 C CA . ALA A 1 132 ? -11.828 5.470 -9.707 1.00 79.50 132 ALA A CA 1
ATOM 1047 C C . ALA A 1 132 ? -10.368 5.912 -9.855 1.00 79.50 132 ALA A C 1
ATOM 1049 O O . ALA A 1 132 ? -9.955 6.840 -9.173 1.00 79.50 132 ALA A O 1
ATOM 1050 N N . TYR A 1 133 ? -9.552 5.264 -10.683 1.00 82.31 133 TYR A N 1
ATOM 1051 C CA . TYR A 1 133 ? -8.091 5.372 -10.597 1.00 82.31 133 TYR A CA 1
ATOM 1052 C C . TYR A 1 133 ? -7.432 6.268 -11.651 1.00 82.31 133 TYR A C 1
ATOM 1054 O O 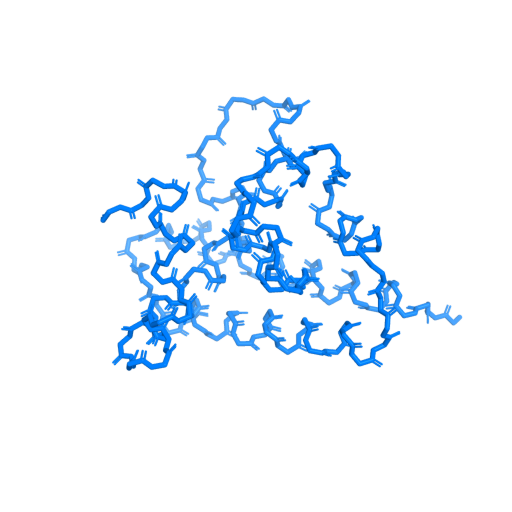. TYR A 1 133 ? -6.323 6.740 -11.390 1.00 82.31 133 TYR A O 1
ATOM 1062 N N . ARG A 1 134 ? -8.097 6.593 -12.770 1.00 84.06 134 ARG A N 1
ATOM 1063 C CA . ARG A 1 134 ? -7.541 7.477 -13.813 1.00 84.06 134 ARG A CA 1
ATOM 1064 C C . ARG A 1 134 ? -7.071 8.838 -13.273 1.00 84.06 134 ARG A C 1
ATOM 1066 O O . ARG A 1 134 ? -5.914 9.168 -13.523 1.00 84.06 134 ARG A O 1
ATOM 1073 N N . PRO A 1 135 ? -7.845 9.570 -12.443 1.00 79.94 135 PRO A N 1
ATOM 1074 C CA . PRO A 1 135 ? -7.390 10.863 -11.921 1.00 79.94 135 PRO A CA 1
ATOM 1075 C C . PRO A 1 135 ? -6.121 10.761 -11.065 1.00 79.94 135 PRO A C 1
ATOM 1077 O O . PRO A 1 135 ? -5.326 11.693 -11.018 1.00 79.94 135 PRO A O 1
ATOM 1080 N N . VAL A 1 136 ? -5.909 9.622 -10.393 1.00 75.94 136 VAL A N 1
ATOM 1081 C CA . VAL A 1 136 ? -4.701 9.381 -9.588 1.00 75.94 136 VAL A CA 1
ATOM 1082 C C . VAL A 1 136 ? -3.496 9.140 -10.491 1.00 75.94 136 VAL A C 1
ATOM 1084 O O . VAL A 1 136 ? -2.427 9.671 -10.217 1.00 75.94 136 VAL A O 1
ATOM 1087 N N . PHE A 1 137 ? -3.654 8.372 -11.572 1.00 76.56 137 PHE A N 1
ATOM 1088 C CA . PHE A 1 137 ? -2.593 8.184 -12.565 1.00 76.56 137 PHE A CA 1
ATOM 1089 C C . PHE A 1 137 ? -2.190 9.518 -13.195 1.00 76.56 137 PHE A C 1
ATOM 1091 O O . PHE A 1 137 ? -1.005 9.858 -13.184 1.00 76.56 137 PHE A O 1
ATOM 1098 N N . ASP A 1 138 ? -3.178 10.303 -13.629 1.00 80.88 138 ASP A N 1
ATOM 1099 C CA . ASP A 1 138 ? -2.961 11.612 -14.246 1.00 80.88 138 ASP A CA 1
ATOM 1100 C C . ASP A 1 138 ? -2.245 12.572 -13.282 1.00 80.88 138 ASP A C 1
ATOM 1102 O O . ASP A 1 138 ? -1.249 13.198 -13.651 1.00 80.88 138 ASP A O 1
ATOM 1106 N N . ALA A 1 139 ? -2.688 12.633 -12.019 1.00 75.31 139 ALA A N 1
ATOM 1107 C CA . ALA A 1 139 ? -2.081 13.469 -10.981 1.00 75.31 139 ALA A CA 1
ATOM 1108 C C . ALA A 1 139 ? -0.651 13.037 -10.609 1.00 75.31 139 ALA A C 1
ATOM 1110 O O . ALA A 1 139 ? 0.169 13.870 -10.220 1.00 75.31 139 ALA A O 1
ATOM 1111 N N . MET A 1 140 ? -0.336 11.746 -10.738 1.00 70.56 140 MET A N 1
ATOM 1112 C CA . MET A 1 140 ? 0.996 11.189 -10.479 1.00 70.56 140 MET A CA 1
ATOM 1113 C C . MET A 1 140 ? 1.909 11.214 -11.718 1.00 70.56 140 MET A C 1
ATOM 1115 O O . MET A 1 140 ? 3.077 10.836 -11.623 1.00 70.56 140 MET A O 1
ATOM 1119 N N . GLY A 1 141 ? 1.406 11.668 -12.872 1.00 69.81 141 GLY A N 1
ATOM 1120 C CA . GLY A 1 141 ? 2.162 11.752 -14.122 1.00 69.81 141 GLY A CA 1
ATOM 1121 C C . GLY A 1 141 ? 2.328 10.420 -14.862 1.00 69.81 141 GLY A C 1
ATOM 1122 O O . GLY A 1 141 ? 3.178 10.327 -15.748 1.00 69.81 141 GLY A O 1
ATOM 1123 N N . PHE A 1 142 ? 1.536 9.398 -14.527 1.00 66.81 142 PHE A N 1
ATOM 1124 C CA . PHE A 1 142 ? 1.470 8.148 -15.282 1.00 66.81 142 PHE A CA 1
ATOM 1125 C C . PHE A 1 142 ? 0.480 8.325 -16.444 1.00 66.81 142 PHE A C 1
ATOM 1127 O O . PHE A 1 142 ? -0.711 8.505 -16.204 1.00 66.81 142 PHE A O 1
ATOM 1134 N N . ARG A 1 143 ? 0.973 8.310 -17.689 1.00 56.22 143 ARG A N 1
ATOM 1135 C CA . ARG A 1 143 ? 0.157 8.387 -18.914 1.00 56.22 143 ARG A CA 1
ATOM 1136 C C . ARG A 1 143 ? 0.039 7.025 -19.578 1.00 56.22 143 ARG A C 1
ATOM 1138 O O . ARG A 1 143 ? 1.093 6.358 -19.683 1.00 56.22 143 ARG A O 1
#

pLDDT: mean 82.62, std 12.48, range [35.62, 97.19]

Secondary structure (DSSP, 8-state):
---HHHHHHHHHHHHHHHHHHHHHHHTTTT-S-HHHHHHHHHHHHHHHHHHHTT--HHHHHHHTT--HHHHHTS-HHHHHS---HHHHHHTTHHHHHHTTS-----TTT-HHHHHHHHHHHHHTTSHHHHHHHHHHHHHHT--

Sequence (143 aa):
MTTPLQSIGNRLAHLRRDALAHFGRHGLRDYPSRQVLLLGNRLRRISDDAEALGLTLADLLTLLGTNRADWLSMPQEVRERKAKLFDLSFVGTEWSAMRRRDAWNTPERAPLLYVAGALILESMHTPEGEVAYRPVFDAMGFR

Foldseek 3Di:
DADLLRVLLVLLVVLLVLLLVVCVVPPCPCPPDPVLQVSLVSQVVSQVSCVVVVPDPQSLLVSLQADPVVLVPADVVLNPPPDTNLSCLQLCSSVRNVVPDDDDPGCSRSRSNSSSVRVLVVQCVDPVSVVVCVVVCVSSVND